Protein AF-A0A162WBU8-F1 (afdb_monomer_lite)

InterPro domains:
  IPR009057 Homedomain-like superfamily [SSF46689] (2-78)
  IPR036397 Ribonuclease H superfamily [G3DSA:3.30.420.10] (31-173)

Secondary structure (DSSP, 8-state):
---S-HHHHHHHHHHHHHHS--SPPPPP-SPPSS-HHHHHHHHHHHHH-TT--HHHHHHHSSS---HHHHHHHHHHTT--------TT---GGG-------SS---EEEEEEETTEEEEEEEE-SS--HHHHHHHIIIIIHHHHHHHHHHH------------TTTTSHHHH-

Organism: Phycomyces blakesleeanus (strain ATCC 8743b / DSM 1359 / FGSC 10004 / NBRC 33097 / NRRL 1555) (NCBI:txid763407)

Foldseek 3Di:
DPPDDPVVVVVQVVVCVVPVDNDDDDDDDDDQPQDPVLLVLLVVVCVVPVQDDLVVSCVSGPDNDDSVSVVVSCVVVVRDHDDDPPPPDDDPVPDDPPDPDPPDDWDKDADADPVGGWDIDIDDPDQAQVVVVVRCVPIVVVRVVVVCVVPVDDDDDDDDDPDCSCPDPSNVD

Radius of gyration: 34.79 Å; chains: 1; bounding box: 58×45×102 Å

Sequence (173 aa):
MLNVSPYTISRMLKYYKETGWYERVKNPGRPKKLNARDKREILHEISKDPMQPMSYIRKAIANLISANTLRYFLRSNGIYSFLHKNNTGLHTTFISPTMKCEGGSFMVGGCFFSKGVGALKIINGQANGKKHVEVLEKAYLPSLSAFQQQTGWDDLVLQEDNAKAHTSNVVVN

Structure (mmCIF, N/CA/C/O backbone):
data_AF-A0A162WBU8-F1
#
_entry.id   AF-A0A162WBU8-F1
#
loop_
_atom_site.group_PDB
_atom_site.id
_atom_site.type_symbol
_atom_site.label_atom_id
_atom_site.label_alt_id
_atom_site.label_comp_id
_atom_site.label_asym_id
_atom_site.label_entity_id
_atom_site.label_seq_id
_atom_site.pdbx_PDB_ins_code
_atom_site.Cartn_x
_atom_site.Cartn_y
_atom_site.Cartn_z
_atom_site.occupancy
_atom_site.B_iso_or_equiv
_atom_site.auth_seq_id
_atom_site.auth_comp_id
_atom_site.auth_asym_id
_atom_site.auth_atom_id
_atom_site.pdbx_PDB_model_num
ATOM 1 N N . MET A 1 1 ? 5.669 -13.161 62.104 1.00 48.44 1 MET A N 1
ATOM 2 C CA . MET A 1 1 ? 4.197 -13.054 62.222 1.00 48.44 1 MET A CA 1
ATOM 3 C C . MET A 1 1 ? 3.663 -12.372 60.974 1.00 48.44 1 MET A C 1
ATOM 5 O O . MET A 1 1 ? 4.228 -11.360 60.583 1.00 48.44 1 MET A O 1
ATOM 9 N N . LEU A 1 2 ? 2.639 -12.926 60.320 1.00 65.12 2 LEU A N 1
ATOM 10 C CA . LEU A 1 2 ? 1.982 -12.251 59.196 1.00 65.12 2 LEU A CA 1
ATOM 11 C C . LEU A 1 2 ? 1.304 -10.979 59.727 1.00 65.12 2 LEU A C 1
ATOM 13 O O . LEU A 1 2 ? 0.498 -11.063 60.649 1.00 65.12 2 LEU A O 1
ATOM 17 N N . ASN A 1 3 ? 1.649 -9.812 59.178 1.00 83.19 3 ASN A N 1
ATOM 18 C CA . ASN A 1 3 ? 1.098 -8.511 59.578 1.00 83.19 3 ASN A CA 1
ATOM 19 C C . ASN A 1 3 ? -0.323 -8.314 59.013 1.00 83.19 3 ASN A C 1
ATOM 21 O O . ASN A 1 3 ? -0.576 -7.437 58.190 1.00 83.19 3 ASN A O 1
ATOM 25 N N . VAL A 1 4 ? -1.238 -9.210 59.375 1.00 83.12 4 VAL A N 1
ATOM 26 C CA . VAL A 1 4 ? -2.615 -9.250 58.880 1.00 83.12 4 VAL A CA 1
ATOM 27 C C . VAL A 1 4 ? -3.545 -9.362 60.082 1.00 83.12 4 VAL A C 1
ATOM 29 O O . VAL A 1 4 ? -3.308 -10.163 60.982 1.00 83.12 4 VAL A O 1
ATOM 32 N N . SER A 1 5 ? -4.610 -8.557 60.102 1.00 90.81 5 SER A N 1
ATOM 33 C CA . SER A 1 5 ? -5.568 -8.551 61.211 1.00 90.81 5 SER A CA 1
ATOM 34 C C . SER A 1 5 ? -6.189 -9.943 61.433 1.00 90.81 5 SER A C 1
ATOM 36 O O . SER A 1 5 ? -6.648 -10.558 60.461 1.00 90.81 5 SER A O 1
ATOM 38 N N . PRO A 1 6 ? -6.305 -10.415 62.692 1.00 88.62 6 PRO A N 1
ATOM 39 C CA . PRO A 1 6 ? -7.001 -11.661 63.031 1.00 88.62 6 PRO A CA 1
ATOM 40 C C . PRO A 1 6 ? -8.434 -11.724 62.480 1.00 88.62 6 PRO A C 1
ATOM 42 O O . PRO A 1 6 ? -8.921 -12.790 62.103 1.00 88.62 6 PRO A O 1
ATOM 45 N N . TYR A 1 7 ? -9.095 -10.567 62.361 1.00 90.44 7 TYR A N 1
ATOM 46 C CA . TYR A 1 7 ? -10.426 -10.448 61.769 1.00 90.44 7 TYR A CA 1
ATOM 47 C C . TYR A 1 7 ? -10.434 -10.833 60.284 1.00 90.44 7 TYR A C 1
ATOM 49 O O . TYR A 1 7 ? -11.319 -11.558 59.830 1.00 90.44 7 TYR A O 1
ATOM 57 N N . THR A 1 8 ? -9.422 -10.404 59.525 1.00 87.69 8 THR A N 1
ATOM 58 C CA . THR A 1 8 ? -9.267 -10.755 58.106 1.00 87.69 8 THR A CA 1
ATOM 59 C C . THR A 1 8 ? -9.037 -12.254 57.931 1.00 87.69 8 THR A C 1
ATOM 61 O O . THR A 1 8 ? -9.621 -12.849 57.027 1.00 87.69 8 THR A O 1
ATOM 64 N N . ILE A 1 9 ? -8.256 -12.874 58.824 1.00 88.12 9 ILE A N 1
ATOM 65 C CA . ILE A 1 9 ? -8.013 -14.325 58.833 1.00 88.12 9 ILE A CA 1
ATOM 66 C C . ILE A 1 9 ? -9.322 -15.079 59.097 1.00 88.12 9 ILE A C 1
ATOM 68 O O . ILE A 1 9 ? -9.687 -15.964 58.327 1.00 88.12 9 ILE A O 1
ATOM 72 N N . SER A 1 10 ? -10.075 -14.686 60.129 1.00 90.06 10 SER A N 1
ATOM 73 C CA . SER A 1 10 ? -11.376 -15.289 60.453 1.00 90.06 10 SER A CA 1
ATOM 74 C C . SER A 1 10 ? -12.383 -15.147 59.302 1.00 90.06 10 SER A C 1
ATOM 76 O O . SER A 1 10 ? -13.035 -16.118 58.910 1.00 90.06 10 SER A O 1
ATOM 78 N N . ARG A 1 11 ? -12.450 -13.961 58.681 1.00 88.75 11 ARG A N 1
ATOM 79 C CA . ARG A 1 11 ? -13.315 -13.694 57.523 1.00 88.75 11 ARG A CA 1
ATOM 80 C C . ARG A 1 11 ? -12.942 -14.549 56.310 1.00 88.75 11 ARG A C 1
ATOM 82 O O . ARG A 1 11 ? -13.841 -15.086 55.667 1.00 88.75 11 ARG A O 1
ATOM 89 N N . MET A 1 12 ? -11.650 -14.688 56.005 1.00 87.88 12 MET A N 1
ATOM 90 C CA . MET A 1 12 ? -11.187 -15.555 54.916 1.00 87.88 12 MET A CA 1
ATOM 91 C C . MET A 1 12 ? -11.471 -17.032 55.195 1.00 87.88 12 MET A C 1
ATOM 93 O O . MET A 1 12 ? -11.965 -17.718 54.307 1.00 87.88 12 MET A O 1
ATOM 97 N N . LEU A 1 13 ? -11.227 -17.516 56.418 1.00 90.50 13 LEU A N 1
ATOM 98 C CA . LEU A 1 13 ? -11.513 -18.905 56.792 1.00 90.50 13 LEU A CA 1
ATOM 99 C C . LEU A 1 13 ? -13.009 -19.228 56.701 1.00 90.50 13 LEU A C 1
ATOM 101 O O . LEU A 1 13 ? -13.367 -20.312 56.245 1.00 90.50 13 LEU A O 1
ATOM 105 N N . LYS A 1 14 ? -13.887 -18.295 57.095 1.00 90.81 14 LYS A N 1
ATOM 106 C CA . LYS A 1 14 ? -15.340 -18.444 56.931 1.00 90.81 14 LYS A CA 1
ATOM 107 C C . LYS A 1 14 ? -15.730 -18.526 55.452 1.00 90.81 14 LYS A C 1
ATOM 109 O O . LYS A 1 14 ? -16.412 -19.465 55.061 1.00 90.81 14 LYS A O 1
ATOM 114 N N . TYR A 1 15 ? -15.237 -17.595 54.634 1.00 87.19 15 TYR A N 1
ATOM 115 C CA . TYR A 1 15 ? -15.497 -17.578 53.192 1.00 87.19 15 TYR A CA 1
ATOM 116 C C . TYR A 1 15 ? -15.007 -18.855 52.491 1.00 87.19 15 TYR A C 1
ATOM 118 O O . TYR A 1 15 ? -15.727 -19.422 51.673 1.00 87.19 15 TYR A O 1
ATOM 126 N N . TYR A 1 16 ? -13.817 -19.345 52.852 1.00 90.31 16 TYR A N 1
ATOM 127 C CA . TYR A 1 16 ? -13.254 -20.581 52.308 1.00 90.31 16 TYR A CA 1
ATOM 128 C C . TYR A 1 16 ? -14.069 -21.816 52.709 1.00 90.31 16 TYR A C 1
ATOM 130 O O . TYR A 1 16 ? -14.326 -22.669 51.868 1.00 90.31 16 TYR A O 1
ATOM 138 N N . LYS A 1 17 ? -14.533 -21.903 53.964 1.00 91.81 17 LYS A N 1
ATOM 139 C CA . LYS A 1 17 ? -15.417 -22.996 54.408 1.00 91.81 17 LYS A CA 1
ATOM 140 C C . LYS A 1 17 ? -16.750 -23.026 53.654 1.00 91.81 17 LYS A C 1
ATOM 142 O O . LYS A 1 17 ? -17.284 -24.105 53.437 1.00 91.81 17 LYS A O 1
ATOM 147 N N . GLU A 1 18 ? -17.282 -21.863 53.282 1.00 89.25 18 GLU A N 1
ATOM 148 C CA . GLU A 1 18 ? -18.565 -21.740 52.577 1.00 89.25 18 GLU A CA 1
ATOM 149 C C . GLU A 1 18 ? -18.442 -21.960 51.061 1.00 89.25 18 GLU A C 1
ATOM 151 O O . GLU A 1 18 ? -19.328 -22.555 50.455 1.00 89.25 18 GLU A O 1
ATOM 156 N N . THR A 1 19 ? -17.366 -21.473 50.435 1.00 84.81 19 THR A N 1
ATOM 157 C CA . THR A 1 19 ? -17.238 -21.449 48.965 1.00 84.81 19 THR A CA 1
ATOM 158 C C . THR A 1 19 ? -16.195 -22.416 48.409 1.00 84.81 19 THR A C 1
ATOM 160 O O . THR A 1 19 ? -16.272 -22.761 47.234 1.00 84.81 19 THR A O 1
ATOM 163 N N . GLY A 1 20 ? -15.222 -22.852 49.213 1.00 88.88 20 GLY A N 1
ATOM 164 C CA . GLY A 1 20 ? -14.071 -23.649 48.771 1.00 88.88 20 GLY A CA 1
ATOM 165 C C . GLY A 1 20 ? -12.989 -22.855 48.027 1.00 88.88 20 GLY A C 1
ATOM 166 O O . GLY A 1 20 ? -11.996 -23.438 47.601 1.00 88.88 20 GLY A O 1
ATOM 167 N N . TRP A 1 21 ? -13.145 -21.535 47.875 1.00 81.06 21 TRP A N 1
ATOM 168 C CA . TRP A 1 21 ? -12.221 -20.676 47.126 1.00 81.06 21 TRP A CA 1
ATOM 169 C C . TRP A 1 21 ? -11.531 -19.671 48.052 1.00 81.06 21 TRP A C 1
ATOM 171 O O . TRP A 1 21 ? -12.158 -19.082 48.932 1.00 81.06 21 TRP A O 1
ATOM 181 N N . TYR A 1 22 ? -10.226 -19.461 47.865 1.00 81.56 22 TYR A N 1
ATOM 182 C CA . TYR A 1 22 ? -9.438 -18.473 48.622 1.00 81.56 22 TYR A CA 1
ATOM 183 C C . TYR A 1 22 ? -9.118 -17.214 47.802 1.00 81.56 22 TYR A C 1
ATOM 185 O O . TYR A 1 22 ? -8.672 -16.204 48.352 1.00 81.56 22 TYR A O 1
ATOM 193 N N . GLU A 1 23 ? -9.339 -17.258 46.486 1.00 82.19 23 GLU A N 1
ATOM 194 C CA . GLU A 1 23 ? -9.076 -16.131 45.602 1.00 82.19 23 GLU A CA 1
ATOM 195 C C . GLU A 1 23 ? -10.167 -15.066 45.695 1.00 82.19 23 GLU A C 1
ATOM 197 O O . GLU A 1 23 ? -11.357 -15.337 45.873 1.00 82.19 23 GLU A O 1
ATOM 202 N N . ARG A 1 24 ? -9.755 -13.806 45.551 1.00 76.00 24 ARG A N 1
ATOM 203 C CA . ARG A 1 24 ? -10.684 -12.683 45.559 1.00 76.00 24 ARG A CA 1
ATOM 204 C C . ARG A 1 24 ? -11.457 -12.649 44.243 1.00 76.00 24 ARG A C 1
ATOM 206 O O . ARG A 1 24 ? -10.874 -12.407 43.189 1.00 76.00 24 ARG A O 1
ATOM 213 N N . VAL A 1 25 ? -12.780 -12.783 44.317 1.00 79.56 25 VAL A N 1
ATOM 214 C CA . VAL A 1 25 ? -13.655 -12.572 43.157 1.00 79.56 25 VAL A CA 1
ATOM 215 C C . VAL A 1 25 ? -13.481 -11.146 42.634 1.00 79.56 25 VAL A C 1
ATOM 217 O O . VAL A 1 25 ? -13.392 -10.180 43.398 1.00 79.56 25 VAL A O 1
ATOM 220 N N . LYS A 1 26 ? -13.425 -11.003 41.309 1.00 83.44 26 LYS A N 1
ATOM 221 C CA . LYS A 1 26 ? -13.328 -9.696 40.662 1.00 83.44 26 LYS A CA 1
ATOM 222 C C . LYS A 1 26 ? -14.570 -8.870 40.997 1.00 83.44 26 LYS A C 1
ATOM 224 O O . LYS A 1 26 ? -15.685 -9.267 40.670 1.00 83.44 26 LYS A O 1
ATOM 229 N N . ASN A 1 27 ? -14.368 -7.708 41.618 1.00 83.69 27 ASN A N 1
ATOM 230 C CA . ASN A 1 27 ? -15.468 -6.792 41.908 1.00 83.69 27 ASN A CA 1
ATOM 231 C C . ASN A 1 27 ? -16.180 -6.404 40.599 1.00 83.69 27 ASN A C 1
ATOM 233 O O . ASN A 1 27 ? -15.499 -6.123 39.601 1.00 83.69 27 ASN A O 1
ATOM 237 N N . PRO A 1 28 ? -17.523 -6.360 40.581 1.00 82.06 28 PRO A N 1
ATOM 238 C CA . PRO A 1 28 ? -18.256 -5.903 39.413 1.00 82.06 28 PRO A CA 1
ATOM 239 C C . PRO A 1 28 ? -17.849 -4.461 39.101 1.00 82.06 28 PRO A C 1
ATOM 241 O O . PRO A 1 28 ? -17.907 -3.572 39.949 1.00 82.06 28 PRO A O 1
ATOM 244 N N . GLY A 1 29 ? -17.377 -4.243 37.875 1.00 86.31 29 GLY A N 1
ATOM 245 C CA . GLY A 1 29 ? -17.066 -2.906 37.386 1.00 86.31 29 GLY A CA 1
ATOM 246 C C . GLY A 1 29 ? -18.334 -2.110 37.085 1.00 86.31 29 GLY A C 1
ATOM 247 O O . GLY A 1 29 ? -19.449 -2.631 37.121 1.00 86.31 29 GLY A O 1
ATOM 248 N N . ARG A 1 30 ? -18.156 -0.840 36.706 1.00 87.19 30 ARG A N 1
ATOM 249 C CA . ARG A 1 30 ? -19.259 -0.006 36.218 1.00 87.19 30 ARG A CA 1
ATOM 250 C C . ARG A 1 30 ? -19.996 -0.724 35.073 1.00 87.19 30 ARG A C 1
ATOM 252 O O . ARG A 1 30 ? -19.329 -1.195 34.145 1.00 87.19 30 ARG A O 1
ATOM 259 N N . PRO A 1 31 ? -21.341 -0.780 35.090 1.00 84.88 31 PRO A N 1
ATOM 260 C CA . PRO A 1 31 ? -22.101 -1.399 34.014 1.00 84.88 31 PRO A CA 1
ATOM 261 C C . PRO A 1 31 ? -21.759 -0.759 32.664 1.00 84.88 31 PRO A C 1
ATOM 263 O O . PRO A 1 31 ? -21.580 0.458 32.545 1.00 84.88 31 PRO A O 1
ATOM 266 N N . LYS A 1 32 ? -21.625 -1.603 31.636 1.00 83.81 32 LYS A N 1
ATOM 267 C CA . LYS A 1 32 ? -21.312 -1.154 30.275 1.00 83.81 32 LYS A CA 1
ATOM 268 C C . LYS A 1 32 ? -22.497 -0.369 29.718 1.00 83.81 32 LYS A C 1
ATOM 270 O O . LYS A 1 32 ? -23.640 -0.757 29.916 1.00 83.81 32 LYS A O 1
ATOM 275 N N . LYS A 1 33 ? -22.212 0.691 28.956 1.00 83.38 33 LYS A N 1
ATOM 276 C CA . LYS A 1 33 ? -23.251 1.495 28.289 1.00 83.38 33 LYS A CA 1
ATOM 277 C C . LYS A 1 33 ? -24.047 0.714 27.235 1.00 83.38 33 LYS A C 1
ATOM 279 O O . LYS A 1 33 ? -25.186 1.062 26.980 1.00 83.38 33 LYS A O 1
ATOM 284 N N . LEU A 1 34 ? -23.437 -0.306 26.626 1.00 85.69 34 LEU A N 1
ATOM 285 C CA . LEU A 1 34 ? -24.077 -1.172 25.634 1.00 85.69 34 LEU A CA 1
ATOM 286 C C . LEU A 1 34 ? -24.679 -2.399 26.316 1.00 85.69 34 LEU A C 1
ATOM 288 O O . LEU A 1 34 ? -23.936 -3.229 26.862 1.00 85.69 34 LEU A O 1
ATOM 292 N N . ASN A 1 35 ? -26.003 -2.529 26.238 1.00 88.56 35 ASN A N 1
ATOM 293 C CA . ASN A 1 35 ? -26.713 -3.709 26.725 1.00 88.56 35 ASN A CA 1
ATOM 294 C C . ASN A 1 35 ? -26.578 -4.889 25.723 1.00 88.56 35 ASN A C 1
ATOM 296 O O . ASN A 1 35 ? -25.991 -4.762 24.647 1.00 88.56 35 ASN A O 1
ATOM 300 N N . ALA A 1 36 ? -27.092 -6.073 26.069 1.00 88.19 36 ALA A N 1
ATOM 301 C CA . ALA A 1 36 ? -27.023 -7.248 25.189 1.00 88.19 36 ALA A CA 1
ATOM 302 C C . ALA A 1 36 ? -27.922 -7.156 23.935 1.00 88.19 36 ALA A C 1
ATOM 304 O O . ALA A 1 36 ? -27.666 -7.838 22.944 1.00 88.19 36 ALA A O 1
ATOM 305 N N . ARG A 1 37 ? -28.987 -6.352 23.969 1.00 88.19 37 ARG A N 1
ATOM 306 C CA . ARG A 1 37 ? -29.863 -6.062 22.824 1.00 88.19 37 ARG A CA 1
ATOM 307 C C . ARG A 1 37 ? -29.167 -5.127 21.833 1.00 88.19 37 ARG A C 1
ATOM 309 O O . ARG A 1 37 ? -29.034 -5.515 20.683 1.00 88.19 37 ARG A O 1
ATOM 316 N N . ASP A 1 38 ? -28.608 -4.013 22.300 1.00 87.69 38 ASP A N 1
ATOM 317 C CA . ASP A 1 38 ? -27.871 -3.032 21.495 1.00 87.69 38 ASP A CA 1
ATOM 318 C C . ASP A 1 38 ? -26.731 -3.706 20.727 1.00 87.69 38 ASP A C 1
ATOM 320 O O . ASP A 1 38 ? -26.530 -3.461 19.547 1.00 87.69 38 ASP A O 1
ATOM 324 N N . LYS A 1 39 ? -25.986 -4.608 21.381 1.00 89.50 39 LYS A N 1
ATOM 325 C CA . LYS A 1 39 ? -24.911 -5.365 20.723 1.00 89.50 39 LYS A CA 1
ATOM 326 C C . LYS A 1 39 ? -25.423 -6.232 19.576 1.00 89.50 39 LYS A C 1
ATOM 328 O O . LYS A 1 39 ? -24.782 -6.281 18.534 1.00 89.50 39 LYS A O 1
ATOM 333 N N . ARG A 1 40 ? -26.551 -6.921 19.773 1.00 90.25 40 ARG A N 1
ATOM 334 C CA . ARG A 1 40 ? -27.175 -7.757 18.737 1.00 90.25 40 ARG A CA 1
ATOM 335 C C . ARG A 1 40 ? -27.702 -6.903 17.592 1.00 90.25 40 ARG A C 1
ATOM 337 O O . ARG A 1 40 ? -27.498 -7.262 16.444 1.00 90.25 40 ARG A O 1
ATOM 344 N N . GLU A 1 41 ? -28.307 -5.766 17.910 1.00 89.38 41 GLU A N 1
ATOM 345 C CA . GLU A 1 41 ? -28.811 -4.803 16.933 1.00 89.38 41 GLU A CA 1
ATOM 346 C C . GLU A 1 41 ? -27.679 -4.208 16.087 1.00 89.38 41 GLU A C 1
ATOM 348 O O . GLU A 1 41 ? -27.763 -4.231 14.866 1.00 89.38 41 GLU A O 1
ATOM 353 N N . ILE A 1 42 ? -26.563 -3.803 16.708 1.00 89.00 42 ILE A N 1
ATOM 354 C CA . ILE A 1 42 ? -25.362 -3.340 15.992 1.00 89.00 42 ILE A CA 1
ATOM 355 C C . ILE A 1 42 ? -24.858 -4.406 15.018 1.00 89.00 42 ILE A C 1
ATOM 357 O O . ILE A 1 42 ? -24.583 -4.105 13.860 1.00 89.00 42 ILE A O 1
ATOM 361 N N . LEU A 1 43 ? -24.706 -5.645 15.492 1.00 89.75 43 LEU A N 1
ATOM 362 C CA . LEU A 1 43 ? -24.206 -6.739 14.659 1.00 89.75 43 LEU A CA 1
ATOM 363 C C . LEU A 1 43 ? -25.181 -7.076 13.525 1.00 89.75 43 LEU A C 1
ATOM 365 O O . LEU A 1 43 ? -24.743 -7.364 12.416 1.00 89.75 43 LEU A O 1
ATOM 369 N N . HIS A 1 44 ? -26.485 -6.992 13.782 1.00 89.69 44 HIS A N 1
ATOM 370 C CA . HIS A 1 44 ? -27.519 -7.196 12.777 1.00 89.69 44 HIS A CA 1
ATOM 371 C C . HIS A 1 44 ? -27.499 -6.110 11.695 1.00 89.69 44 HIS A C 1
ATOM 373 O O . HIS A 1 44 ? -27.504 -6.448 10.516 1.00 89.69 44 HIS A O 1
ATOM 379 N N . GLU A 1 45 ? -27.413 -4.826 12.060 1.00 87.44 45 GLU A N 1
ATOM 380 C CA . GLU A 1 45 ? -27.323 -3.740 11.072 1.00 87.44 45 GLU A CA 1
ATOM 381 C C . GLU A 1 45 ? -26.068 -3.861 10.200 1.00 87.44 45 GLU A C 1
ATOM 383 O O . GLU A 1 45 ? -26.148 -3.717 8.984 1.00 87.44 45 GLU A O 1
ATOM 388 N N . ILE A 1 46 ? -24.928 -4.231 10.791 1.00 88.56 46 ILE A N 1
ATOM 389 C CA . ILE A 1 46 ? -23.688 -4.475 10.036 1.00 88.56 46 ILE A CA 1
ATOM 390 C C . ILE A 1 46 ? -23.820 -5.691 9.120 1.00 88.56 46 ILE A C 1
ATOM 392 O O . ILE A 1 46 ? -23.267 -5.700 8.026 1.00 88.56 46 ILE A O 1
ATOM 396 N N . SER A 1 47 ? -24.552 -6.721 9.544 1.00 87.56 47 SER A N 1
ATOM 397 C CA . SER A 1 47 ? -24.783 -7.898 8.710 1.00 87.56 47 SER A CA 1
ATOM 398 C C . SER A 1 47 ? -25.645 -7.598 7.481 1.00 87.56 47 SER A C 1
ATOM 400 O O . SER A 1 47 ? -25.548 -8.342 6.508 1.00 87.56 47 SER A O 1
ATOM 402 N N . LYS A 1 48 ? -26.494 -6.560 7.511 1.00 88.31 48 LYS A N 1
ATOM 403 C CA . LYS A 1 48 ? -27.280 -6.142 6.339 1.00 88.31 48 LYS A CA 1
ATOM 404 C C . LYS A 1 48 ? -26.404 -5.481 5.286 1.00 88.31 48 LYS A C 1
ATOM 406 O O . LYS A 1 48 ? -26.564 -5.749 4.101 1.00 88.31 48 LYS A O 1
ATOM 411 N N . ASP A 1 49 ? -25.505 -4.609 5.728 1.00 84.81 49 ASP A N 1
ATOM 412 C CA . ASP A 1 49 ? -24.552 -3.928 4.864 1.00 84.81 49 ASP A CA 1
ATOM 413 C C . ASP A 1 49 ? -23.227 -3.711 5.623 1.00 84.81 49 ASP A C 1
ATOM 415 O O . ASP A 1 49 ? -23.115 -2.812 6.468 1.00 84.81 49 ASP A O 1
ATOM 419 N N . PRO A 1 50 ? -22.197 -4.527 5.331 1.00 81.31 50 PRO A N 1
ATOM 420 C CA . PRO A 1 50 ? -20.926 -4.482 6.044 1.00 81.31 50 PRO A CA 1
ATOM 421 C C . PRO A 1 50 ? -20.085 -3.245 5.698 1.00 81.31 50 PRO A C 1
ATOM 423 O O . PRO A 1 50 ? -19.070 -3.000 6.354 1.00 81.31 50 PRO A O 1
ATOM 426 N N . MET A 1 51 ? -20.475 -2.464 4.681 1.00 80.50 51 MET A N 1
ATOM 427 C CA . MET A 1 51 ? -19.737 -1.288 4.211 1.00 80.50 51 MET A CA 1
ATOM 428 C C . MET A 1 51 ? -20.301 0.033 4.746 1.00 80.50 51 MET A C 1
ATOM 430 O O . MET A 1 51 ? -19.777 1.103 4.420 1.00 80.50 51 MET A O 1
ATOM 434 N N . GLN A 1 52 ? -21.333 -0.010 5.595 1.00 81.75 52 GLN A N 1
ATOM 435 C CA . GLN A 1 52 ? -21.953 1.207 6.107 1.00 81.75 52 GLN A CA 1
ATOM 436 C C . GLN A 1 52 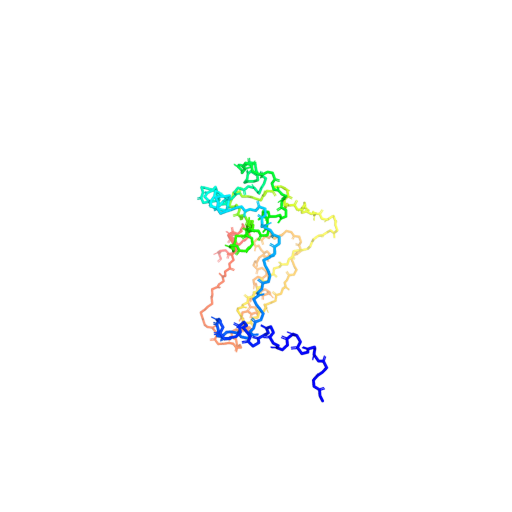? -20.981 2.076 6.914 1.00 81.75 52 GLN A C 1
ATOM 438 O O . GLN A 1 52 ? -20.214 1.579 7.749 1.00 81.75 52 GLN A O 1
ATOM 443 N N . PRO A 1 53 ? -21.054 3.412 6.763 1.00 85.94 53 PRO A N 1
ATOM 444 C CA . PRO A 1 53 ? -20.285 4.306 7.605 1.00 85.94 53 PRO A CA 1
ATOM 445 C C . PRO A 1 53 ? -20.723 4.173 9.066 1.00 85.94 53 PRO A C 1
ATOM 447 O O . PRO A 1 53 ? -21.911 4.116 9.386 1.00 85.94 53 PRO A O 1
ATOM 450 N N . MET A 1 54 ? -19.760 4.264 9.985 1.00 84.50 54 MET A N 1
ATOM 451 C CA . MET A 1 54 ? -20.000 4.195 11.435 1.00 84.50 54 MET A CA 1
ATOM 452 C C . MET A 1 54 ? -21.044 5.213 11.938 1.00 84.50 54 MET A C 1
ATOM 454 O O . MET A 1 54 ? -21.680 4.997 12.969 1.00 84.50 54 MET A O 1
ATOM 458 N N . SER A 1 55 ? -21.231 6.325 11.223 1.00 85.44 55 SER A N 1
ATOM 459 C CA . SER A 1 55 ? -22.249 7.333 11.524 1.00 85.44 55 SER A CA 1
ATOM 460 C C . SER A 1 55 ? -23.681 6.826 11.335 1.00 85.44 55 SER A C 1
ATOM 462 O O . SER A 1 55 ? -24.537 7.194 12.136 1.00 85.44 55 SER A O 1
ATOM 464 N N . TYR A 1 56 ? -23.939 5.985 10.329 1.00 86.38 56 TYR A N 1
ATOM 465 C CA . TYR A 1 56 ? -25.256 5.397 10.072 1.00 86.38 56 TYR A CA 1
ATOM 466 C C . TYR A 1 56 ? -25.595 4.352 11.129 1.00 86.38 56 TYR A C 1
ATOM 468 O O . TYR A 1 56 ? -26.636 4.458 11.772 1.00 86.38 56 TYR A O 1
ATOM 476 N N . ILE A 1 57 ? -24.649 3.455 11.423 1.00 84.19 57 ILE A N 1
ATOM 477 C CA . ILE A 1 57 ? -24.784 2.460 12.497 1.00 84.19 57 ILE A CA 1
ATOM 478 C C . ILE A 1 57 ? -25.077 3.157 13.834 1.00 84.19 57 ILE A C 1
ATOM 480 O O . ILE A 1 57 ? -25.959 2.747 14.578 1.00 84.19 57 ILE A O 1
ATOM 484 N N . ARG A 1 58 ? -24.391 4.271 14.130 1.00 85.12 58 ARG A N 1
ATOM 485 C CA . ARG A 1 58 ? -24.629 5.050 15.356 1.00 85.12 58 ARG A CA 1
ATOM 486 C C . ARG A 1 58 ? -26.026 5.677 15.418 1.00 85.12 58 ARG A C 1
ATOM 488 O O . ARG A 1 58 ? -26.538 5.840 16.517 1.00 85.12 58 ARG A O 1
ATOM 495 N N . LYS A 1 59 ? -26.603 6.074 14.279 1.00 83.50 59 LYS A N 1
ATOM 496 C CA . LYS A 1 59 ? -27.960 6.647 14.203 1.00 83.50 59 LYS A CA 1
ATOM 497 C C . LYS A 1 59 ? -29.052 5.582 14.313 1.00 83.50 59 LYS A C 1
ATOM 499 O O . LYS A 1 59 ? -30.124 5.899 14.807 1.00 83.50 59 LYS A O 1
ATOM 504 N N . ALA A 1 60 ? -28.785 4.362 13.849 1.00 77.69 60 ALA A N 1
ATOM 505 C CA . ALA A 1 60 ? -29.747 3.262 13.882 1.00 77.69 60 ALA A CA 1
ATOM 506 C C . ALA A 1 60 ? -30.039 2.763 15.309 1.00 77.69 60 ALA A C 1
ATOM 508 O O . ALA A 1 60 ? -31.107 2.224 15.568 1.00 77.69 60 ALA A O 1
ATOM 509 N N . ILE A 1 61 ? -29.109 2.965 16.245 1.00 79.94 61 ILE A N 1
ATOM 510 C CA . ILE A 1 61 ? -29.238 2.510 17.633 1.00 79.94 61 ILE A CA 1
ATOM 511 C C . ILE A 1 61 ? -29.964 3.581 18.458 1.00 79.94 61 ILE A C 1
ATOM 513 O O . ILE A 1 61 ? -29.564 4.745 18.459 1.00 79.94 61 ILE A O 1
ATOM 517 N N . ALA A 1 62 ? -30.967 3.178 19.242 1.00 69.44 62 ALA A N 1
ATOM 518 C CA . ALA A 1 62 ? -31.747 4.084 20.097 1.00 69.44 62 ALA A CA 1
ATOM 519 C C . ALA A 1 62 ? -30.903 4.843 21.148 1.00 69.44 62 ALA A C 1
ATOM 521 O O . ALA A 1 62 ? -31.249 5.946 21.569 1.00 69.44 62 ALA A O 1
ATOM 522 N N . ASN A 1 63 ? -29.773 4.267 21.566 1.00 72.69 63 ASN A N 1
ATOM 523 C CA . ASN A 1 63 ? -28.843 4.877 22.511 1.00 72.69 63 ASN A CA 1
ATOM 524 C C . ASN A 1 63 ? -27.812 5.759 21.789 1.00 72.69 63 ASN A C 1
ATOM 526 O O . ASN A 1 63 ? -26.995 5.259 21.012 1.00 72.69 63 ASN A O 1
ATOM 530 N N . LEU A 1 64 ? -27.756 7.053 22.135 1.00 69.88 64 LEU A N 1
ATOM 531 C CA . LEU A 1 64 ? -26.702 7.972 21.683 1.00 69.88 64 LEU A CA 1
ATOM 532 C C . LEU A 1 64 ? -25.342 7.601 22.312 1.00 69.88 64 LEU A C 1
ATOM 534 O O . LEU A 1 64 ? -24.892 8.155 23.318 1.00 69.88 64 LEU A O 1
ATOM 538 N N . ILE A 1 65 ? -24.666 6.620 21.721 1.00 83.12 65 ILE A N 1
ATOM 539 C CA . ILE A 1 65 ? -23.318 6.206 22.116 1.00 83.12 65 ILE A CA 1
ATOM 540 C C . ILE A 1 65 ? -22.258 7.090 21.456 1.00 83.12 65 ILE A C 1
ATOM 542 O O . ILE A 1 65 ? -22.411 7.563 20.330 1.00 83.12 65 ILE A O 1
ATOM 546 N N . SER A 1 66 ? -21.124 7.288 22.133 1.00 86.69 66 SER A N 1
ATOM 547 C CA . SER A 1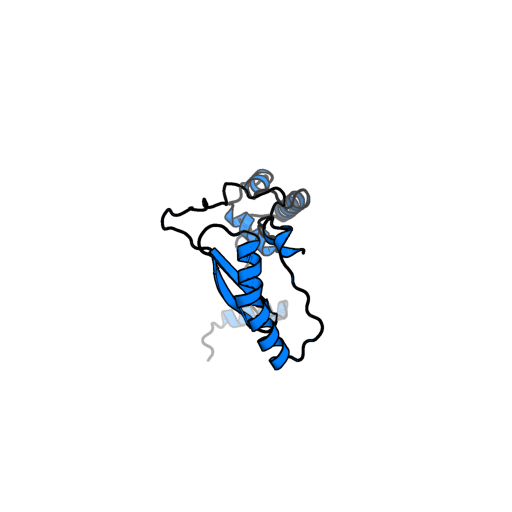 66 ? -19.981 7.950 21.500 1.00 86.69 66 SER A CA 1
ATOM 548 C C . SER A 1 66 ? -19.394 7.069 20.392 1.00 86.69 66 SER A C 1
ATOM 550 O O . SER A 1 66 ? -19.367 5.841 20.508 1.00 86.69 66 SER A O 1
ATOM 552 N N . ALA A 1 67 ? -18.846 7.692 19.344 1.00 87.19 67 ALA A N 1
ATOM 553 C CA . ALA A 1 67 ? -18.188 6.972 18.245 1.00 87.19 67 ALA A CA 1
ATOM 554 C C . ALA A 1 67 ? -17.053 6.057 18.744 1.00 87.19 67 ALA A C 1
ATOM 556 O O . ALA A 1 67 ? -16.866 4.957 18.231 1.00 87.19 67 ALA A O 1
ATOM 557 N N . ASN A 1 68 ? -16.337 6.472 19.794 1.00 89.56 68 ASN A N 1
ATOM 558 C CA . ASN A 1 68 ? -15.292 5.655 20.409 1.00 89.56 68 ASN A CA 1
ATOM 559 C C . ASN A 1 68 ? -15.858 4.380 21.046 1.00 89.56 68 ASN A C 1
ATOM 561 O O . ASN A 1 68 ? -15.275 3.317 20.873 1.00 89.56 68 ASN A O 1
ATOM 565 N N . THR A 1 69 ? -17.003 4.460 21.735 1.00 89.75 69 THR A N 1
ATOM 566 C CA . THR A 1 69 ? -17.641 3.282 22.354 1.00 89.75 69 THR A CA 1
ATOM 567 C C . THR A 1 69 ? -18.028 2.253 21.296 1.00 89.75 69 THR A C 1
ATOM 569 O O . THR A 1 69 ? -17.740 1.068 21.462 1.00 89.75 69 THR A O 1
ATOM 572 N N . LEU A 1 70 ? -18.614 2.716 20.187 1.00 89.06 70 LEU A N 1
ATOM 573 C CA . LEU A 1 70 ? -18.939 1.864 19.046 1.00 89.06 70 LEU A CA 1
ATOM 574 C C . LEU A 1 70 ? -17.668 1.248 18.448 1.00 89.06 70 LEU A C 1
ATOM 576 O O . LEU A 1 70 ? -17.587 0.035 18.306 1.00 89.06 70 LEU A O 1
ATOM 580 N N . ARG A 1 71 ? -16.623 2.049 18.207 1.00 90.31 71 ARG A N 1
ATOM 581 C CA . ARG A 1 71 ? -15.340 1.564 17.676 1.00 90.31 71 ARG A CA 1
ATOM 582 C C . ARG A 1 71 ? -14.691 0.492 18.555 1.00 90.31 71 ARG A C 1
ATOM 584 O O . ARG A 1 71 ? -14.197 -0.497 18.022 1.00 90.31 71 ARG A O 1
ATOM 591 N N . TYR A 1 72 ? -14.686 0.667 19.878 1.00 91.00 72 TYR A N 1
ATOM 592 C CA . TYR A 1 72 ? -14.160 -0.342 20.802 1.00 91.00 72 TYR A CA 1
ATOM 593 C C . TYR A 1 72 ? -14.951 -1.648 20.722 1.00 91.00 72 TYR A C 1
ATOM 595 O O . TYR A 1 72 ? -14.349 -2.718 20.671 1.00 91.00 72 TYR A O 1
ATOM 603 N N . PHE A 1 73 ? -16.283 -1.562 20.673 1.00 90.94 73 PHE A N 1
ATOM 604 C CA . PHE A 1 73 ? -17.135 -2.737 20.523 1.00 90.94 73 PHE A CA 1
ATOM 605 C C .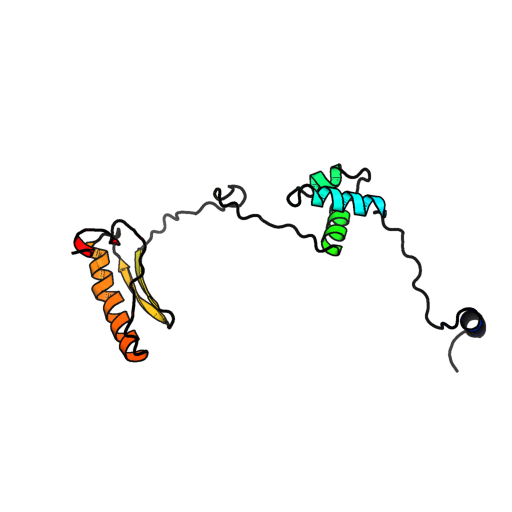 PHE A 1 73 ? -16.868 -3.465 19.201 1.00 90.94 73 PHE A C 1
ATOM 607 O O . PHE A 1 73 ? -16.644 -4.673 19.216 1.00 90.94 73 PHE A O 1
ATOM 614 N N . LEU A 1 74 ? -16.806 -2.748 18.078 1.00 89.81 74 LEU A N 1
ATOM 615 C CA . LEU A 1 74 ? -16.537 -3.345 16.766 1.00 89.81 74 LEU A CA 1
ATOM 616 C C . LEU A 1 74 ? -15.189 -4.066 16.734 1.00 89.81 74 LEU A C 1
ATOM 618 O O . LEU A 1 74 ? -15.134 -5.245 16.395 1.00 89.81 74 LEU A O 1
ATOM 622 N N . ARG A 1 75 ? -14.131 -3.410 17.222 1.00 91.31 75 ARG A N 1
ATOM 623 C CA . ARG A 1 75 ? -12.797 -4.018 17.318 1.00 91.31 75 ARG A CA 1
ATOM 624 C C . ARG A 1 75 ? -12.782 -5.260 18.205 1.00 91.31 75 ARG A C 1
ATOM 626 O O . ARG A 1 75 ? -12.133 -6.235 17.855 1.00 91.31 75 ARG A O 1
ATOM 633 N N . SER A 1 76 ? -13.515 -5.254 19.322 1.00 91.06 76 SER A N 1
ATOM 634 C CA . SER A 1 76 ? -13.608 -6.438 20.190 1.00 91.06 76 SER A CA 1
ATOM 635 C C . SER A 1 76 ? -14.340 -7.624 19.553 1.00 91.06 76 SER A C 1
ATOM 637 O O . SER A 1 76 ? -14.169 -8.741 20.021 1.00 91.06 76 SER A O 1
ATOM 639 N N . ASN A 1 77 ? -15.126 -7.391 18.497 1.00 90.12 77 ASN A N 1
ATOM 640 C CA . ASN A 1 77 ? -15.788 -8.437 17.710 1.00 90.12 77 ASN A CA 1
ATOM 641 C C . ASN A 1 77 ? -15.040 -8.742 16.399 1.00 90.12 77 ASN A C 1
ATOM 643 O O . ASN A 1 77 ? -15.605 -9.378 15.518 1.00 90.12 77 ASN A O 1
ATOM 647 N N . GLY A 1 78 ? -13.801 -8.264 16.234 1.00 89.75 78 GLY A N 1
ATOM 648 C CA . GLY A 1 78 ? -13.020 -8.492 15.015 1.00 89.75 78 GLY A CA 1
ATOM 649 C C . GLY A 1 78 ? -13.531 -7.738 13.782 1.00 89.75 78 GLY A C 1
ATOM 650 O O . GLY A 1 78 ? -13.145 -8.066 12.665 1.00 89.75 78 GLY A O 1
ATOM 651 N N . ILE A 1 79 ? -14.385 -6.726 13.965 1.00 88.56 79 ILE A N 1
ATOM 652 C CA . ILE A 1 79 ? -14.914 -5.903 12.874 1.00 88.56 79 ILE A CA 1
ATOM 653 C C . ILE A 1 79 ? -14.028 -4.667 12.719 1.00 88.56 79 ILE A C 1
ATOM 655 O O . ILE A 1 79 ? -13.889 -3.850 13.638 1.00 88.56 79 ILE A O 1
ATOM 659 N N . TYR A 1 80 ? -13.452 -4.520 11.529 1.00 86.94 80 TYR A N 1
ATOM 660 C CA . TYR A 1 80 ? -12.547 -3.434 11.168 1.00 86.94 80 TYR A CA 1
ATOM 661 C C . TYR A 1 80 ? -13.085 -2.651 9.971 1.00 86.94 80 TYR A C 1
ATOM 663 O O . TYR A 1 80 ? -13.915 -3.134 9.208 1.00 86.94 80 TYR A O 1
ATOM 671 N N . SER A 1 81 ? -12.614 -1.414 9.817 1.00 81.12 81 SER A N 1
ATOM 672 C CA . SER A 1 81 ? -12.868 -0.626 8.614 1.00 81.12 81 SER A CA 1
ATOM 673 C C . SER A 1 81 ? -11.975 -1.118 7.482 1.00 81.12 81 SER A C 1
ATOM 675 O O . SER A 1 81 ? -10.755 -1.159 7.654 1.00 81.12 81 SER A O 1
ATOM 677 N N . PHE A 1 82 ? -12.566 -1.409 6.329 1.00 73.19 82 PHE A N 1
ATOM 678 C CA . PHE A 1 82 ? -11.840 -1.760 5.114 1.00 73.19 82 PHE A CA 1
ATOM 679 C C . PHE A 1 82 ? -11.968 -0.637 4.089 1.00 73.19 82 PHE A C 1
ATOM 681 O O . PHE A 1 82 ? -13.035 -0.045 3.930 1.00 73.19 82 PHE A O 1
ATOM 688 N N . LEU A 1 83 ? -10.873 -0.348 3.390 1.00 68.06 83 LEU A N 1
ATOM 689 C CA . LEU A 1 83 ? -10.917 0.450 2.172 1.00 68.06 83 LEU A CA 1
ATOM 690 C C . LEU A 1 83 ? -11.177 -0.511 1.017 1.00 68.06 83 LEU A C 1
ATOM 692 O O . LEU A 1 83 ? -10.368 -1.400 0.757 1.00 68.06 83 LEU A O 1
ATOM 696 N N . HIS A 1 84 ? -12.311 -0.353 0.343 1.00 65.19 84 HIS A N 1
ATOM 697 C CA . HIS A 1 84 ? -12.584 -1.115 -0.866 1.00 65.19 84 HIS A CA 1
ATOM 698 C C . HIS A 1 84 ? -11.825 -0.479 -2.032 1.00 65.19 84 HIS A C 1
ATOM 700 O O . HIS A 1 84 ? -11.951 0.720 -2.290 1.00 65.19 84 HIS A O 1
ATOM 706 N N . LYS A 1 85 ? -11.023 -1.276 -2.741 1.00 63.81 85 LYS A N 1
ATOM 707 C CA . LYS A 1 85 ? -10.418 -0.847 -3.999 1.00 63.81 85 LYS A CA 1
ATOM 708 C C . LYS A 1 85 ? -11.476 -1.020 -5.082 1.00 63.81 85 LYS A C 1
ATOM 710 O O . LYS A 1 85 ? -11.637 -2.109 -5.618 1.00 63.81 85 LYS A O 1
ATOM 715 N N . ASN A 1 86 ? -12.243 0.031 -5.353 1.00 57.88 86 ASN A N 1
ATOM 716 C CA . ASN A 1 86 ? -13.211 -0.004 -6.442 1.00 57.88 86 ASN A CA 1
ATOM 717 C C . ASN A 1 86 ? -12.448 -0.266 -7.755 1.00 57.88 86 ASN A C 1
ATOM 719 O O . ASN A 1 86 ? -11.540 0.491 -8.099 1.00 57.88 86 ASN A O 1
ATOM 723 N N . ASN A 1 87 ? -12.830 -1.299 -8.511 1.00 61.47 87 ASN A N 1
ATOM 724 C CA . ASN A 1 87 ? -12.328 -1.497 -9.880 1.00 61.47 87 ASN A CA 1
ATOM 725 C C . ASN A 1 87 ? -12.885 -0.449 -10.866 1.00 61.47 87 ASN A C 1
ATOM 727 O O . ASN A 1 87 ? -12.505 -0.433 -12.031 1.00 61.47 87 ASN A O 1
ATOM 731 N N . THR A 1 88 ? -13.763 0.449 -10.410 1.00 56.38 88 THR A N 1
ATOM 732 C CA . THR A 1 88 ? -14.426 1.487 -11.214 1.00 56.38 88 THR A CA 1
ATOM 733 C C . THR A 1 88 ? -13.681 2.829 -11.219 1.00 56.38 88 THR A C 1
ATOM 735 O O . THR A 1 88 ? -14.293 3.879 -11.395 1.00 56.38 88 THR A O 1
ATOM 738 N N . GLY A 1 89 ? -12.359 2.811 -11.033 1.00 59.78 89 GLY A N 1
ATOM 739 C CA . GLY A 1 89 ? -11.519 4.010 -11.050 1.00 59.78 89 GLY A CA 1
ATOM 740 C C . GLY A 1 89 ? -11.300 4.645 -9.673 1.00 59.78 89 GLY A C 1
ATOM 741 O O . GLY A 1 89 ? -12.027 4.405 -8.708 1.00 59.78 89 GLY A O 1
ATOM 742 N N . LEU A 1 90 ? -10.224 5.428 -9.579 1.00 58.78 90 LEU A N 1
ATOM 743 C CA . LEU A 1 90 ? -9.756 6.059 -8.346 1.00 58.78 90 LEU A CA 1
ATOM 744 C C . LEU A 1 90 ? -10.732 7.163 -7.894 1.00 58.78 90 LEU A C 1
ATOM 746 O O . LEU A 1 90 ? -11.118 8.023 -8.682 1.00 58.78 90 LEU A O 1
ATOM 750 N N . HIS A 1 91 ? -11.104 7.169 -6.613 1.00 58.81 91 HIS A N 1
ATOM 751 C CA . HIS A 1 91 ? -11.954 8.208 -6.026 1.00 58.81 91 HIS A CA 1
ATOM 752 C C . HIS A 1 91 ? -11.122 9.450 -5.676 1.00 58.81 91 HIS A C 1
ATOM 754 O O . HIS A 1 91 ? -10.149 9.348 -4.927 1.00 58.81 91 HIS A O 1
ATOM 760 N N . THR A 1 92 ? -11.517 10.623 -6.181 1.00 58.25 92 THR A N 1
ATOM 761 C CA . THR A 1 92 ? -10.751 11.888 -6.125 1.00 58.25 92 THR A CA 1
ATOM 762 C C . THR A 1 92 ? -10.324 12.315 -4.720 1.00 58.25 92 THR A C 1
ATOM 764 O O . THR A 1 92 ? -9.286 12.946 -4.571 1.00 58.25 92 THR A O 1
ATOM 767 N N . THR A 1 93 ? -11.054 11.923 -3.672 1.00 56.97 93 THR A N 1
ATOM 768 C CA . THR A 1 93 ? -10.705 12.235 -2.272 1.00 56.97 93 THR A CA 1
ATOM 769 C C . THR A 1 93 ? -9.425 11.546 -1.781 1.00 56.97 93 THR A C 1
ATOM 771 O O . THR A 1 93 ? -8.840 11.989 -0.798 1.00 56.97 93 THR A O 1
ATOM 774 N N . PHE A 1 94 ? -8.984 10.473 -2.443 1.00 57.59 94 PHE A N 1
ATOM 775 C CA . PHE A 1 94 ? -7.784 9.707 -2.072 1.00 57.59 94 PHE A CA 1
ATOM 776 C C . PHE A 1 94 ? -6.665 9.806 -3.116 1.00 57.59 94 PHE A C 1
ATOM 778 O O . PHE A 1 94 ? -5.673 9.083 -3.029 1.00 57.59 94 PHE A O 1
ATOM 785 N N . ILE A 1 95 ? -6.825 10.682 -4.110 1.00 50.19 95 ILE A N 1
ATOM 786 C CA . ILE A 1 95 ? -5.823 10.934 -5.140 1.00 50.19 95 ILE A CA 1
ATOM 787 C C . ILE A 1 95 ? -5.130 12.242 -4.782 1.00 50.19 95 ILE A C 1
ATOM 789 O O . ILE A 1 95 ? -5.702 13.318 -4.934 1.00 50.19 95 ILE A O 1
ATOM 793 N N . SER A 1 96 ? -3.878 12.162 -4.340 1.00 63.50 96 SER A N 1
ATOM 794 C CA . SER A 1 96 ? -3.000 13.326 -4.433 1.00 63.50 96 SER A CA 1
ATOM 795 C C . SER A 1 96 ? -2.751 13.596 -5.921 1.00 63.50 96 SER A C 1
ATOM 797 O O . SER A 1 96 ? -2.394 12.651 -6.634 1.00 63.50 96 SER A O 1
ATOM 799 N N . PRO A 1 97 ? -2.952 14.828 -6.426 1.00 60.28 97 PRO A N 1
ATOM 800 C CA . PRO A 1 97 ? -2.735 15.130 -7.834 1.00 60.28 97 PRO A CA 1
ATOM 801 C C . PRO A 1 97 ? -1.315 14.730 -8.230 1.00 60.28 97 PRO A C 1
ATOM 803 O O . PRO A 1 97 ? -0.343 15.077 -7.558 1.00 60.28 97 PRO A O 1
ATOM 806 N N . THR A 1 98 ? -1.196 13.955 -9.308 1.00 59.97 98 THR A N 1
ATOM 807 C CA . THR A 1 98 ? 0.103 13.578 -9.860 1.00 59.97 98 THR A CA 1
ATOM 808 C C . THR A 1 98 ? 0.737 14.850 -10.407 1.00 59.97 98 THR A C 1
ATOM 810 O O . THR A 1 98 ? 0.329 15.362 -11.448 1.00 59.97 98 THR A O 1
ATOM 813 N N . MET A 1 99 ? 1.697 15.404 -9.672 1.00 61.34 99 MET A N 1
ATOM 814 C CA . MET A 1 99 ? 2.434 16.578 -10.114 1.00 61.34 99 MET A CA 1
ATOM 815 C C . MET A 1 99 ? 3.302 16.157 -11.301 1.00 61.34 99 MET A C 1
ATOM 817 O O . MET A 1 99 ? 4.318 15.484 -11.132 1.00 61.34 99 MET A O 1
ATOM 821 N N . LYS A 1 100 ? 2.910 16.543 -12.519 1.00 66.19 100 LYS A N 1
ATOM 822 C CA . LYS A 1 100 ? 3.883 16.676 -13.606 1.00 66.19 100 LYS A CA 1
ATOM 823 C C . LYS A 1 100 ? 4.761 17.869 -13.244 1.00 66.19 100 LYS A C 1
ATOM 825 O O . LYS A 1 100 ? 4.386 19.008 -13.492 1.00 66.19 100 LYS A O 1
ATOM 830 N N . CYS A 1 101 ? 5.883 17.607 -12.586 1.00 61.28 101 CYS A N 1
ATOM 831 C CA . CYS A 1 101 ? 6.866 18.641 -12.305 1.00 61.28 101 CYS A CA 1
ATOM 832 C C . CYS A 1 101 ? 7.511 19.082 -13.626 1.00 61.28 101 CYS A C 1
ATOM 834 O O . CYS A 1 101 ? 7.942 18.243 -14.414 1.00 61.28 101 CYS A O 1
ATOM 836 N N . GLU A 1 102 ? 7.623 20.389 -13.851 1.00 66.12 102 GLU A N 1
ATOM 837 C CA . GLU A 1 102 ? 8.281 20.974 -15.032 1.00 66.12 102 GLU A CA 1
ATOM 838 C C . GLU A 1 102 ? 9.808 20.754 -15.054 1.00 66.12 102 GLU A C 1
ATOM 840 O O . GLU A 1 102 ? 10.483 21.166 -15.991 1.00 66.12 102 GLU A O 1
ATOM 845 N N . GLY A 1 103 ? 10.364 20.053 -14.059 1.00 72.56 103 GLY A N 1
ATOM 846 C CA . GLY A 1 103 ? 11.796 19.762 -13.900 1.00 72.56 103 GLY A CA 1
ATOM 847 C C . GLY A 1 103 ? 12.401 18.793 -14.926 1.00 72.56 103 GLY A C 1
ATOM 848 O O . GLY A 1 103 ? 13.476 18.253 -14.681 1.00 72.56 103 GLY A O 1
ATOM 849 N N . GLY A 1 104 ? 11.728 18.569 -16.058 1.00 78.81 104 GLY A N 1
ATOM 850 C CA . GLY A 1 104 ? 12.156 17.653 -17.110 1.00 78.81 104 GLY A CA 1
ATOM 851 C C . GLY A 1 104 ? 11.942 16.177 -16.764 1.00 78.81 104 GLY A C 1
ATOM 852 O O . GLY A 1 104 ? 11.806 15.776 -15.612 1.00 78.81 104 GLY A O 1
ATOM 853 N N . SER A 1 105 ? 11.894 15.340 -17.799 1.00 81.69 105 SER A N 1
ATOM 854 C CA . SER A 1 105 ? 11.880 13.882 -17.658 1.00 81.69 105 SER A CA 1
ATOM 855 C C . SER A 1 105 ? 12.739 13.267 -18.754 1.00 81.69 105 SER A C 1
ATOM 857 O O . SER A 1 105 ? 12.802 13.794 -19.866 1.00 81.69 105 SER A O 1
ATOM 859 N N . PHE A 1 106 ? 13.407 12.162 -18.439 1.00 85.75 106 PHE A N 1
ATOM 860 C CA . PHE A 1 106 ? 14.086 11.328 -19.422 1.00 85.75 106 PHE A CA 1
ATOM 861 C C . PHE A 1 106 ? 13.493 9.927 -19.369 1.00 85.75 106 PHE A C 1
ATOM 863 O O . PHE A 1 106 ? 13.004 9.474 -18.334 1.00 85.75 106 PHE A O 1
ATOM 870 N N . MET A 1 107 ? 13.503 9.257 -20.512 1.00 90.25 107 MET A N 1
ATOM 871 C CA . MET A 1 107 ? 12.936 7.928 -20.658 1.00 90.25 107 MET A CA 1
ATOM 872 C C . MET A 1 107 ? 14.060 6.899 -20.597 1.00 90.25 107 MET A C 1
ATOM 874 O O . MET A 1 107 ? 15.168 7.159 -21.063 1.00 90.25 107 MET A O 1
ATOM 878 N N . VAL A 1 108 ? 13.793 5.734 -20.018 1.00 91.69 108 VAL A N 1
ATOM 879 C CA . VAL A 1 108 ? 14.754 4.631 -19.939 1.00 91.69 108 VAL A CA 1
ATOM 880 C C . VAL A 1 108 ? 14.059 3.368 -20.421 1.00 91.69 108 VAL A C 1
ATOM 882 O O . VAL A 1 108 ? 12.920 3.114 -20.040 1.00 91.69 108 VAL A O 1
ATOM 885 N N . GLY A 1 109 ? 14.741 2.601 -21.262 1.00 90.88 109 GLY A N 1
ATOM 886 C CA . GLY A 1 109 ? 14.363 1.244 -21.635 1.00 90.88 109 GLY A CA 1
ATOM 887 C C . GLY A 1 109 ? 15.367 0.252 -21.062 1.00 90.88 109 GLY A C 1
ATOM 888 O O . GLY A 1 109 ? 16.552 0.553 -20.951 1.00 90.88 109 GLY A O 1
ATOM 889 N N . GLY A 1 110 ? 14.910 -0.929 -20.684 1.00 90.56 110 GLY A N 1
ATOM 890 C CA . GLY A 1 110 ? 15.777 -2.000 -20.213 1.00 90.56 110 GLY A CA 1
ATOM 891 C C . GLY A 1 110 ? 14.970 -3.239 -19.888 1.00 90.56 110 GLY A C 1
ATOM 892 O O . GLY A 1 110 ? 13.769 -3.291 -20.142 1.00 90.56 110 GLY A O 1
ATOM 893 N N . CYS A 1 111 ? 15.640 -4.234 -19.328 1.00 91.19 111 CYS A N 1
ATOM 894 C CA . CYS A 1 111 ? 15.037 -5.528 -19.051 1.00 91.19 111 CYS A CA 1
ATOM 895 C C . CYS A 1 111 ? 15.418 -6.038 -17.666 1.00 91.19 111 CYS A C 1
ATOM 897 O O . CYS A 1 111 ? 16.375 -5.572 -17.048 1.00 91.19 111 CYS A O 1
ATOM 899 N N . PHE A 1 112 ? 14.656 -7.003 -17.171 1.00 91.38 112 PHE A N 1
ATOM 900 C CA . PHE A 1 112 ? 14.958 -7.710 -15.937 1.00 91.38 112 PHE A CA 1
ATOM 901 C C . PHE A 1 112 ? 14.516 -9.165 -16.060 1.00 91.38 112 PHE A C 1
ATOM 903 O O . PHE A 1 112 ? 13.655 -9.509 -16.866 1.00 91.38 112 PHE A O 1
ATOM 910 N N . PHE A 1 113 ? 15.117 -10.007 -15.233 1.00 88.88 113 PHE A N 1
ATOM 911 C CA . PHE A 1 113 ? 14.891 -11.440 -15.165 1.00 88.88 113 PHE A CA 1
ATOM 912 C C . PHE A 1 113 ? 14.646 -11.839 -13.706 1.00 88.88 113 PHE A C 1
ATOM 914 O O . PHE A 1 113 ? 14.953 -11.089 -12.779 1.00 88.88 113 PHE A O 1
ATOM 921 N N . SER A 1 114 ? 14.144 -13.053 -13.464 1.00 86.06 114 SER A N 1
ATOM 922 C CA . SER A 1 114 ? 13.879 -13.529 -12.093 1.00 86.06 114 SER A CA 1
ATOM 923 C C . SER A 1 11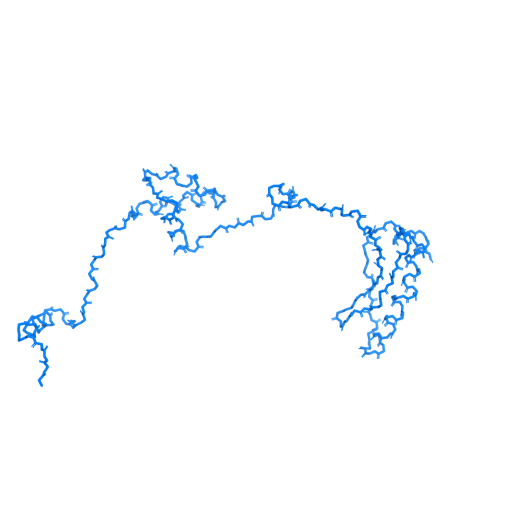4 ? 15.131 -13.575 -11.202 1.00 86.06 114 SER A C 1
ATOM 925 O O . SER A 1 114 ? 15.018 -13.530 -9.978 1.00 86.06 114 SER A O 1
ATOM 927 N N . LYS A 1 115 ? 16.326 -13.651 -11.803 1.00 84.19 115 LYS A N 1
ATOM 928 C CA . LYS A 1 115 ? 17.620 -13.715 -11.108 1.00 84.19 115 LYS A CA 1
ATOM 929 C C . LYS A 1 115 ? 18.358 -12.379 -11.025 1.00 84.19 115 LYS A C 1
ATOM 931 O O . LYS A 1 115 ? 19.369 -12.314 -10.333 1.00 84.19 115 LYS A O 1
ATOM 936 N N . GLY A 1 116 ? 17.882 -11.324 -11.686 1.00 88.69 116 GLY A N 1
ATOM 937 C CA . GLY A 1 116 ? 18.572 -10.037 -11.662 1.00 88.69 116 GLY A CA 1
ATOM 938 C C . GLY A 1 116 ? 18.054 -9.017 -12.668 1.00 88.69 116 GLY A C 1
ATOM 939 O O . GLY A 1 116 ? 17.175 -9.289 -13.480 1.00 88.69 116 GLY A O 1
ATOM 940 N N . VAL A 1 117 ? 18.621 -7.816 -12.604 1.00 92.19 117 VAL A N 1
ATOM 941 C CA . VAL A 1 117 ? 18.286 -6.697 -13.493 1.00 92.19 117 VAL A CA 1
ATOM 942 C C . VAL A 1 117 ? 19.266 -6.684 -14.666 1.00 92.19 117 VAL A C 1
ATOM 944 O O . VAL A 1 117 ? 20.464 -6.873 -14.468 1.00 92.19 117 VAL A O 1
ATOM 947 N N . GLY A 1 118 ? 18.759 -6.485 -15.880 1.00 91.00 118 GLY A N 1
ATOM 948 C CA . GLY A 1 118 ? 19.571 -6.300 -17.078 1.00 91.00 118 GLY A CA 1
ATOM 949 C C . GLY A 1 118 ? 20.010 -4.848 -17.272 1.00 91.00 118 GLY A C 1
ATOM 950 O O . GLY A 1 118 ? 19.802 -3.975 -16.429 1.00 91.00 118 GLY A O 1
ATOM 951 N N . ALA A 1 119 ? 20.632 -4.577 -18.411 1.00 92.06 119 ALA A N 1
ATOM 952 C CA . ALA A 1 119 ? 21.100 -3.249 -18.765 1.00 92.06 119 ALA A CA 1
ATOM 953 C C . ALA A 1 119 ? 19.934 -2.260 -18.944 1.00 92.06 119 ALA A C 1
ATOM 955 O O . ALA A 1 119 ? 18.870 -2.592 -19.474 1.00 92.06 119 ALA A O 1
ATOM 956 N N . LEU A 1 120 ? 20.178 -1.015 -18.528 1.00 92.62 120 LEU A N 1
ATOM 957 C CA . LEU A 1 120 ? 19.286 0.126 -18.711 1.00 92.62 120 LEU A CA 1
ATOM 958 C C . LEU A 1 120 ? 19.900 1.100 -19.716 1.00 92.62 120 LEU A C 1
ATOM 960 O O . LEU A 1 120 ? 21.077 1.453 -19.634 1.00 92.62 120 LEU A O 1
ATOM 964 N N . LYS A 1 121 ? 19.082 1.571 -20.650 1.00 91.69 121 LYS A N 1
ATOM 965 C CA . LYS A 1 121 ? 19.458 2.492 -21.715 1.00 91.69 121 LYS A CA 1
ATOM 966 C C . LYS A 1 121 ? 18.558 3.716 -21.684 1.00 91.69 121 LYS A C 1
ATOM 968 O O . LYS A 1 121 ? 17.341 3.613 -21.794 1.00 91.69 121 LYS A O 1
ATOM 973 N N . ILE A 1 122 ? 19.170 4.891 -21.575 1.00 93.62 122 ILE A N 1
ATOM 974 C CA . ILE A 1 122 ? 18.453 6.161 -21.698 1.00 93.62 122 ILE A CA 1
ATOM 975 C C . ILE A 1 122 ? 17.984 6.326 -23.148 1.00 93.62 122 ILE A C 1
ATOM 977 O O . ILE A 1 122 ? 18.780 6.238 -24.086 1.00 93.62 122 ILE A O 1
ATOM 981 N N . ILE A 1 123 ? 16.688 6.577 -23.312 1.00 92.38 123 ILE A N 1
ATOM 982 C CA . ILE A 1 123 ? 16.029 6.876 -24.576 1.00 92.38 123 ILE A CA 1
ATOM 983 C C . ILE A 1 123 ? 15.914 8.395 -24.681 1.00 92.38 123 ILE A C 1
ATOM 985 O O . ILE A 1 123 ? 15.189 9.046 -23.928 1.00 92.38 123 ILE A O 1
ATOM 989 N N . ASN A 1 124 ? 16.627 8.967 -25.646 1.00 89.00 124 ASN A N 1
ATOM 990 C CA . ASN A 1 124 ? 16.574 10.402 -25.898 1.00 89.00 124 ASN A CA 1
ATOM 991 C C . ASN A 1 124 ? 15.261 10.763 -26.601 1.00 89.00 124 ASN A C 1
ATOM 993 O O . ASN A 1 124 ? 15.017 10.317 -27.723 1.00 89.00 124 ASN A O 1
ATOM 997 N N . GLY A 1 125 ? 14.424 11.589 -25.974 1.00 87.38 125 GLY A N 1
ATOM 998 C CA . GLY A 1 125 ? 13.119 11.987 -26.511 1.00 87.38 125 GLY A CA 1
ATOM 999 C C . GLY A 1 125 ? 12.072 10.868 -26.445 1.00 87.38 125 GLY A C 1
ATOM 1000 O O . GLY A 1 125 ? 12.132 9.993 -25.590 1.00 87.38 125 GLY A O 1
ATOM 1001 N N . GLN A 1 126 ? 11.088 10.893 -27.348 1.00 86.00 126 GLN A N 1
ATOM 1002 C CA . GLN A 1 126 ? 9.983 9.924 -27.332 1.00 86.00 126 GLN A CA 1
ATOM 1003 C C . GLN A 1 126 ? 10.421 8.528 -27.806 1.00 86.00 126 GLN A C 1
ATOM 1005 O O . GLN A 1 126 ? 11.194 8.415 -28.769 1.00 86.00 126 GLN A O 1
ATOM 1010 N N . ALA A 1 127 ? 9.899 7.481 -27.158 1.00 87.19 127 ALA A N 1
ATOM 1011 C CA . ALA A 1 127 ? 10.033 6.100 -27.614 1.00 87.19 127 ALA A CA 1
ATOM 1012 C C . ALA A 1 127 ? 9.323 5.898 -28.960 1.00 87.19 127 ALA A C 1
ATOM 1014 O O . ALA A 1 127 ? 8.208 6.366 -29.180 1.00 87.19 127 ALA A O 1
ATOM 1015 N N . ASN A 1 128 ? 9.996 5.197 -29.866 1.00 91.38 128 ASN A N 1
ATOM 1016 C CA . ASN A 1 128 ? 9.507 4.828 -31.191 1.00 91.38 128 ASN A CA 1
ATOM 1017 C C . ASN A 1 128 ? 10.066 3.439 -31.531 1.00 91.38 128 ASN A C 1
ATOM 1019 O O . ASN A 1 128 ? 11.073 3.046 -30.944 1.00 91.38 128 ASN A O 1
ATOM 1023 N N . GLY A 1 129 ? 9.487 2.738 -32.506 1.00 91.19 129 GLY A N 1
ATOM 1024 C CA . GLY A 1 129 ? 9.892 1.381 -32.886 1.00 91.19 129 GLY A CA 1
ATOM 1025 C C . GLY A 1 129 ? 11.390 1.233 -33.146 1.00 91.19 129 GLY A C 1
ATOM 1026 O O . GLY A 1 129 ? 12.029 0.367 -32.572 1.00 91.19 129 GLY A O 1
ATOM 1027 N N . LYS A 1 130 ? 12.006 2.161 -33.891 1.00 92.38 130 LYS A N 1
ATOM 1028 C CA . LYS A 1 130 ? 13.465 2.144 -34.135 1.00 92.38 130 LYS A CA 1
ATOM 1029 C C . LYS A 1 130 ? 14.306 2.228 -32.856 1.00 92.38 130 LYS A C 1
ATOM 1031 O O . LYS A 1 130 ? 15.328 1.565 -32.747 1.00 92.38 130 LYS A O 1
ATOM 1036 N N . LYS A 1 131 ? 13.886 3.054 -31.893 1.00 92.81 131 LYS A N 1
ATOM 1037 C CA . LYS A 1 131 ? 14.585 3.181 -30.604 1.00 92.81 131 LYS A CA 1
ATOM 1038 C C . LYS A 1 131 ? 14.333 1.970 -29.718 1.00 92.81 131 LYS A C 1
ATOM 1040 O O . LYS A 1 131 ? 15.192 1.629 -28.920 1.00 92.81 131 LYS A O 1
ATOM 1045 N N . HIS A 1 132 ? 13.172 1.335 -29.867 1.00 92.94 132 HIS A N 1
ATOM 1046 C CA . HIS A 1 132 ? 12.880 0.069 -29.211 1.00 92.94 132 HIS A CA 1
ATOM 1047 C C . HIS A 1 132 ? 13.830 -1.026 -29.692 1.00 92.94 132 HIS A C 1
ATOM 1049 O O . HIS A 1 132 ? 14.512 -1.624 -28.869 1.00 92.94 132 HIS A O 1
ATOM 1055 N N . VAL A 1 133 ? 13.983 -1.186 -31.013 1.00 92.94 133 VAL A N 1
ATOM 1056 C 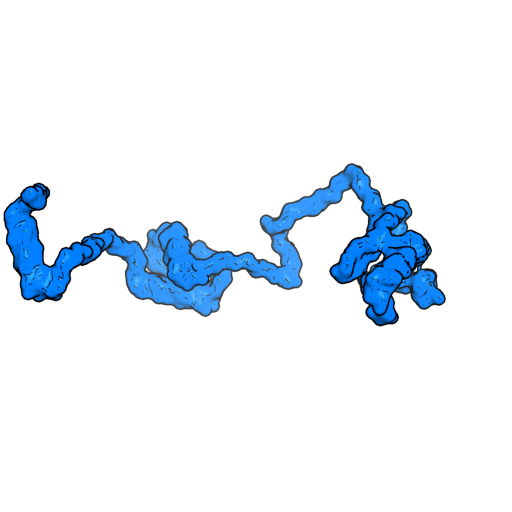CA . VAL A 1 133 ? 14.984 -2.098 -31.598 1.00 92.94 133 VAL A CA 1
ATOM 1057 C C . VAL A 1 133 ? 16.383 -1.783 -31.065 1.00 92.94 133 VAL A C 1
ATOM 1059 O O . VAL A 1 133 ? 17.080 -2.681 -30.611 1.00 92.94 133 VAL A O 1
ATOM 1062 N N . GLU A 1 134 ? 16.771 -0.505 -31.005 1.00 92.62 134 GLU A N 1
ATOM 1063 C CA . GLU A 1 134 ? 18.069 -0.114 -30.442 1.00 92.62 134 GLU A CA 1
ATOM 1064 C C . GLU A 1 134 ? 18.234 -0.528 -28.966 1.00 92.62 134 GLU A C 1
ATOM 1066 O O . GLU A 1 134 ? 19.315 -0.957 -28.559 1.00 92.62 134 GLU A O 1
ATOM 1071 N N . VAL A 1 135 ? 17.189 -0.397 -28.145 1.00 92.88 135 VAL A N 1
ATOM 1072 C CA . VAL A 1 135 ? 17.208 -0.855 -26.746 1.00 92.88 135 VAL A CA 1
ATOM 1073 C C . VAL A 1 135 ? 17.310 -2.378 -26.684 1.00 92.88 135 VAL A C 1
ATOM 1075 O O . VAL A 1 135 ? 18.079 -2.894 -25.869 1.00 92.88 135 VAL A O 1
ATOM 1078 N N . LEU A 1 136 ? 16.602 -3.098 -27.555 1.00 92.62 136 LEU A N 1
ATOM 1079 C CA . LEU A 1 136 ? 16.691 -4.552 -27.621 1.00 92.62 136 LEU A CA 1
ATOM 1080 C C . LEU A 1 136 ? 18.116 -4.999 -27.979 1.00 92.62 136 LEU A C 1
ATOM 1082 O O . LEU A 1 136 ? 18.717 -5.798 -27.265 1.00 92.62 136 LEU A O 1
ATOM 1086 N N . GLU A 1 137 ? 18.707 -4.410 -29.013 1.00 92.81 137 GLU A N 1
ATOM 1087 C CA . GLU A 1 137 ? 20.056 -4.747 -29.470 1.00 92.81 137 GLU A CA 1
ATOM 1088 C C . GLU A 1 137 ? 21.143 -4.380 -28.456 1.00 92.81 137 GLU A C 1
ATOM 1090 O O . GLU A 1 137 ? 22.072 -5.153 -28.227 1.00 92.81 137 GLU A O 1
ATOM 1095 N N . LYS A 1 138 ? 21.052 -3.191 -27.847 1.00 91.62 138 LYS A N 1
ATOM 1096 C CA . LYS A 1 138 ? 22.140 -2.644 -27.021 1.00 91.62 138 LYS A CA 1
ATOM 1097 C C . LYS A 1 138 ? 22.007 -2.946 -25.534 1.00 91.62 138 LYS A C 1
ATOM 1099 O O . LYS A 1 138 ? 23.007 -2.854 -24.828 1.00 91.62 138 LYS A O 1
ATOM 1104 N N . ALA A 1 139 ? 20.806 -3.248 -25.045 1.00 91.62 139 ALA A N 1
ATOM 1105 C CA . ALA A 1 139 ? 20.565 -3.518 -23.630 1.00 91.62 139 ALA A CA 1
ATOM 1106 C C . ALA A 1 139 ? 20.010 -4.926 -23.391 1.00 91.62 139 ALA A C 1
ATOM 1108 O O . ALA A 1 139 ? 20.557 -5.644 -22.553 1.00 91.62 139 ALA A O 1
ATOM 1109 N N . TYR A 1 140 ? 18.975 -5.349 -24.124 1.00 92.00 140 TYR A N 1
ATOM 1110 C CA . TYR A 1 140 ? 18.331 -6.648 -23.890 1.00 92.00 140 TYR A CA 1
ATOM 1111 C C . TYR A 1 140 ? 19.209 -7.832 -24.303 1.00 92.00 140 TYR A C 1
ATOM 1113 O O . TYR A 1 140 ? 19.550 -8.638 -23.443 1.00 92.00 140 TYR A O 1
ATOM 1121 N N . LEU A 1 141 ? 19.626 -7.926 -25.572 1.00 91.88 141 LEU A N 1
ATOM 1122 C CA . LEU A 1 141 ? 20.391 -9.074 -26.083 1.00 91.88 141 LEU A CA 1
ATOM 1123 C C . LEU A 1 141 ? 21.713 -9.314 -25.326 1.00 91.88 141 LEU A C 1
ATOM 1125 O O . LEU A 1 141 ? 21.992 -10.467 -24.993 1.00 91.88 141 LEU A O 1
ATOM 1129 N N . PRO A 1 142 ? 22.509 -8.281 -24.975 1.00 91.75 142 PRO A N 1
ATOM 1130 C CA . PRO A 1 142 ? 23.714 -8.481 -24.171 1.00 91.75 142 PRO A CA 1
ATOM 1131 C C . PRO A 1 142 ? 23.407 -8.931 -22.739 1.00 91.75 142 PRO A C 1
ATOM 1133 O O . PRO A 1 142 ? 24.158 -9.712 -22.161 1.00 91.75 142 PRO A O 1
ATOM 1136 N N . SER A 1 143 ? 22.300 -8.457 -22.157 1.00 91.56 143 SER A N 1
ATOM 1137 C CA . SER A 1 143 ? 21.868 -8.922 -20.835 1.00 91.56 143 SER A CA 1
ATOM 1138 C C . SER A 1 143 ? 21.422 -10.375 -20.903 1.00 91.56 143 SER A C 1
ATOM 1140 O O . SER A 1 143 ? 21.820 -11.175 -20.065 1.00 91.56 143 SER A O 1
ATOM 1142 N N 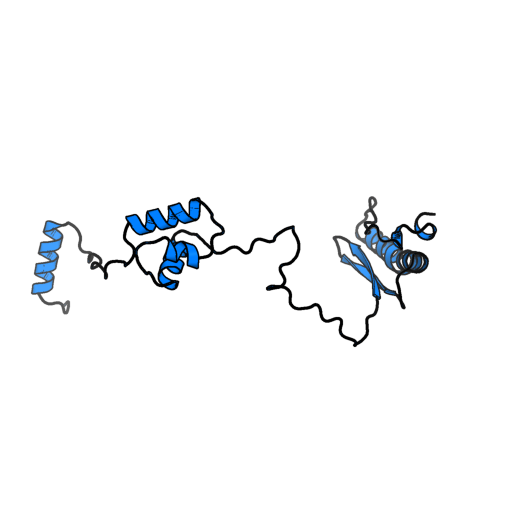. LEU A 1 144 ? 20.642 -10.727 -21.926 1.00 90.75 144 LEU A N 1
ATOM 1143 C CA . LEU A 1 144 ? 20.160 -12.079 -22.160 1.00 90.75 144 LEU A CA 1
ATOM 1144 C C . LEU A 1 144 ? 21.327 -13.062 -22.277 1.00 90.75 144 LEU A C 1
ATOM 1146 O O . LEU A 1 144 ? 21.357 -14.037 -21.536 1.00 90.75 144 LEU A O 1
ATOM 1150 N N . SER A 1 145 ? 22.318 -12.773 -23.125 1.00 89.50 145 SER A N 1
ATOM 1151 C CA . SER A 1 145 ? 23.476 -13.655 -23.308 1.00 89.50 145 SER A CA 1
ATOM 1152 C C . SER A 1 145 ? 24.298 -13.813 -22.027 1.00 89.50 145 SER A C 1
ATOM 1154 O O . SER A 1 145 ? 24.694 -14.929 -21.686 1.00 89.50 145 SER A O 1
ATOM 1156 N N . ALA A 1 146 ? 24.497 -12.729 -21.270 1.00 89.00 146 ALA A N 1
ATOM 1157 C CA . ALA A 1 146 ? 25.176 -12.778 -19.979 1.00 89.00 146 ALA A CA 1
ATOM 1158 C C . ALA A 1 146 ? 24.411 -13.635 -18.956 1.00 89.00 146 ALA A C 1
ATOM 1160 O O . ALA A 1 146 ? 25.020 -14.447 -18.259 1.00 89.00 146 ALA A O 1
ATOM 1161 N N . PHE A 1 147 ? 23.082 -13.497 -18.881 1.00 87.62 147 PHE A N 1
ATOM 1162 C CA . PHE A 1 147 ? 22.256 -14.308 -17.985 1.00 87.62 147 PHE A CA 1
ATOM 1163 C C . PHE A 1 147 ? 22.208 -15.773 -18.422 1.00 87.62 147 PHE A C 1
ATOM 1165 O O . PHE A 1 147 ? 22.376 -16.643 -17.575 1.00 87.62 147 PHE A O 1
ATOM 1172 N N . GLN A 1 148 ? 22.075 -16.061 -19.719 1.00 87.75 148 GLN A N 1
ATOM 1173 C CA . GLN A 1 148 ? 22.093 -17.428 -20.248 1.00 87.75 148 GLN A CA 1
ATOM 1174 C C . GLN A 1 148 ? 23.396 -18.158 -19.913 1.00 87.75 148 GLN A C 1
ATOM 1176 O O . GLN A 1 148 ? 23.350 -19.296 -19.456 1.00 87.75 148 GLN A O 1
ATOM 1181 N N . GLN A 1 149 ? 24.551 -17.497 -20.053 1.00 86.50 149 GLN A N 1
ATOM 1182 C CA . GLN A 1 149 ? 25.843 -18.079 -19.667 1.00 86.50 149 GLN A CA 1
ATOM 1183 C C . GLN A 1 149 ? 25.934 -18.390 -18.167 1.00 86.50 149 GLN A C 1
ATOM 1185 O O . GLN A 1 149 ? 26.611 -19.337 -17.776 1.00 86.50 149 GLN A O 1
ATOM 1190 N N . GLN A 1 150 ? 25.265 -17.605 -17.320 1.00 84.75 150 GLN A N 1
ATOM 1191 C CA . GLN A 1 150 ? 25.286 -17.796 -15.868 1.00 84.75 150 GLN A CA 1
ATOM 1192 C C . GLN A 1 150 ? 24.292 -18.856 -15.385 1.00 84.75 150 GLN A C 1
ATOM 1194 O O . GLN A 1 150 ? 24.569 -19.549 -14.407 1.00 84.75 150 GLN A O 1
ATOM 1199 N N . THR A 1 151 ? 23.121 -18.958 -16.017 1.00 83.44 151 THR A N 1
ATOM 1200 C CA . THR A 1 151 ? 22.008 -19.782 -15.524 1.00 83.44 151 THR A CA 1
ATOM 1201 C C . THR A 1 151 ? 21.756 -21.046 -16.341 1.00 83.44 151 THR A C 1
ATOM 1203 O O . THR A 1 151 ? 21.084 -21.942 -15.830 1.00 83.44 151 THR A O 1
ATOM 1206 N N . GLY A 1 152 ? 22.264 -21.129 -17.576 1.00 84.06 152 GLY A N 1
ATOM 1207 C CA . GLY A 1 152 ? 21.990 -22.225 -18.511 1.00 84.06 152 GLY A CA 1
ATOM 1208 C C . GLY A 1 152 ? 20.536 -22.261 -18.993 1.00 84.06 152 GLY A C 1
ATOM 1209 O O . GLY A 1 152 ? 19.961 -23.335 -19.122 1.00 84.06 152 GLY A O 1
ATOM 1210 N N . TRP A 1 153 ? 19.892 -21.100 -19.143 1.00 83.00 153 TRP A N 1
ATOM 1211 C CA . TRP A 1 153 ? 18.490 -21.020 -19.560 1.00 83.00 153 TRP A CA 1
ATOM 1212 C C . TRP A 1 153 ? 18.323 -21.055 -21.080 1.00 83.00 153 TRP A C 1
ATOM 1214 O O . TRP A 1 153 ? 18.779 -20.147 -21.777 1.00 83.00 153 TRP A O 1
ATOM 1224 N N . ASP A 1 154 ? 17.561 -22.040 -21.552 1.00 77.75 154 ASP A N 1
ATOM 1225 C CA . ASP A 1 154 ? 17.319 -22.253 -22.983 1.00 77.75 154 ASP A CA 1
ATOM 1226 C C . ASP A 1 154 ? 15.908 -21.834 -23.434 1.00 77.75 154 ASP A C 1
ATOM 1228 O O . ASP A 1 154 ? 15.702 -21.551 -24.611 1.00 77.75 154 ASP A O 1
ATOM 1232 N N . ASP A 1 155 ? 14.946 -21.740 -22.507 1.00 81.81 155 ASP A N 1
ATOM 1233 C CA . ASP A 1 155 ? 13.555 -21.361 -22.792 1.00 81.81 155 ASP A CA 1
ATOM 1234 C C . ASP A 1 155 ? 13.221 -20.004 -22.155 1.00 81.81 155 ASP A C 1
ATOM 1236 O O . ASP A 1 155 ? 12.893 -19.901 -20.968 1.00 81.81 155 ASP A O 1
ATOM 1240 N N . LEU A 1 156 ? 13.392 -18.934 -22.936 1.00 82.12 156 LEU A N 1
ATOM 1241 C CA . LEU A 1 156 ? 13.180 -17.553 -22.506 1.00 82.12 156 LEU A CA 1
ATOM 1242 C C . LEU A 1 156 ? 12.185 -16.856 -23.425 1.00 82.12 156 LEU A C 1
ATOM 1244 O O . LEU A 1 156 ? 12.352 -16.822 -24.641 1.00 82.12 156 LEU A O 1
ATOM 1248 N N . VAL A 1 157 ? 11.174 -16.237 -22.814 1.00 88.38 157 VAL A N 1
ATOM 1249 C CA . VAL A 1 157 ? 10.140 -15.471 -23.512 1.00 88.38 157 VAL A CA 1
ATOM 1250 C C . VAL A 1 157 ? 10.329 -13.989 -23.215 1.00 88.38 157 VAL A C 1
ATOM 1252 O O . VAL A 1 157 ? 10.352 -13.574 -22.054 1.00 88.38 157 VAL A O 1
ATOM 1255 N N . LEU A 1 158 ? 10.445 -13.178 -24.267 1.00 89.44 158 LEU A N 1
ATOM 1256 C CA . LEU A 1 158 ? 10.386 -11.725 -24.146 1.00 89.44 158 LEU A CA 1
ATOM 1257 C C . LEU A 1 158 ? 8.939 -11.309 -23.852 1.00 89.44 158 LEU A C 1
ATOM 1259 O O . LEU A 1 158 ? 8.040 -11.552 -24.656 1.00 89.44 158 LEU A O 1
ATOM 1263 N N . GLN A 1 159 ? 8.719 -10.681 -22.697 1.00 91.50 159 GLN A N 1
ATOM 1264 C CA . GLN A 1 159 ? 7.421 -10.140 -22.304 1.00 91.50 159 GLN A CA 1
ATOM 1265 C C . GLN A 1 159 ? 7.461 -8.610 -22.329 1.00 91.50 159 GLN A C 1
ATOM 1267 O O . GLN A 1 159 ? 8.158 -7.989 -21.529 1.00 91.50 159 GLN A O 1
ATOM 1272 N N . GLU A 1 160 ? 6.658 -8.010 -23.204 1.00 91.38 160 GLU A N 1
ATOM 1273 C CA . GLU A 1 160 ? 6.494 -6.560 -23.341 1.00 91.38 160 GLU A CA 1
ATOM 1274 C C . GLU A 1 160 ? 5.003 -6.196 -23.392 1.00 91.38 160 GLU A C 1
ATOM 1276 O O . GLU A 1 160 ? 4.145 -7.054 -23.615 1.00 91.38 160 GLU A O 1
ATOM 1281 N N . ASP A 1 161 ? 4.667 -4.928 -23.144 1.00 89.88 161 ASP A N 1
ATOM 1282 C CA . ASP A 1 161 ? 3.298 -4.444 -23.315 1.00 89.88 161 ASP A CA 1
ATOM 1283 C C . ASP A 1 161 ? 2.970 -4.209 -24.802 1.00 89.88 161 ASP A C 1
ATOM 1285 O O . ASP A 1 161 ? 3.846 -4.109 -25.662 1.00 89.88 161 ASP A O 1
ATOM 1289 N N . ASN A 1 162 ? 1.681 -4.093 -25.124 1.00 88.88 162 ASN A N 1
ATOM 1290 C CA . ASN A 1 162 ? 1.210 -3.937 -26.504 1.00 88.88 162 ASN A CA 1
ATOM 1291 C C . ASN A 1 162 ? 1.324 -2.484 -27.019 1.00 88.88 162 ASN A C 1
ATOM 1293 O O . ASN A 1 162 ? 0.443 -1.982 -27.724 1.00 88.88 162 ASN A O 1
ATOM 1297 N N . ALA A 1 163 ? 2.362 -1.753 -26.602 1.00 88.56 163 ALA A N 1
ATOM 1298 C CA . ALA A 1 163 ? 2.559 -0.367 -26.997 1.00 88.56 163 ALA A CA 1
ATOM 1299 C C . ALA A 1 163 ? 2.812 -0.247 -28.510 1.00 88.56 163 ALA A C 1
ATOM 1301 O O . ALA A 1 163 ? 3.401 -1.122 -29.149 1.00 88.56 163 ALA A O 1
ATOM 1302 N N . LYS A 1 164 ? 2.418 0.890 -29.101 1.00 87.88 164 LYS A N 1
ATOM 1303 C CA . LYS A 1 164 ? 2.598 1.152 -30.545 1.00 87.88 164 LYS A CA 1
ATOM 1304 C C . LYS A 1 164 ? 4.058 1.064 -31.005 1.00 87.88 164 LYS A C 1
ATOM 1306 O O . LYS A 1 164 ? 4.313 0.763 -32.164 1.00 87.88 164 LYS A O 1
ATOM 1311 N N . ALA A 1 165 ? 5.012 1.359 -30.119 1.00 88.62 165 ALA A N 1
ATOM 1312 C CA . ALA A 1 165 ? 6.433 1.233 -30.430 1.00 88.62 165 ALA A CA 1
ATOM 1313 C C . ALA A 1 165 ? 6.841 -0.240 -30.606 1.00 88.62 165 ALA A C 1
ATOM 1315 O O . ALA A 1 165 ? 7.553 -0.548 -31.558 1.00 88.62 165 ALA A O 1
ATOM 1316 N N . HIS A 1 166 ? 6.338 -1.136 -29.752 1.00 87.81 166 HIS A N 1
ATOM 1317 C CA . HIS A 1 166 ? 6.677 -2.565 -29.749 1.00 87.81 166 HIS A CA 1
ATOM 1318 C C . HIS A 1 166 ? 5.961 -3.331 -30.869 1.00 87.81 166 HIS A C 1
ATOM 1320 O O . HIS A 1 166 ? 6.500 -4.275 -31.425 1.00 87.81 166 HIS A O 1
ATOM 1326 N N . THR A 1 167 ? 4.771 -2.876 -31.267 1.00 87.38 167 THR A N 1
ATOM 1327 C CA . THR A 1 167 ? 3.979 -3.472 -32.362 1.00 87.38 167 THR A CA 1
ATOM 1328 C C . THR A 1 167 ? 4.258 -2.882 -33.740 1.00 87.38 167 THR A C 1
ATOM 1330 O O . THR A 1 167 ? 3.571 -3.196 -34.710 1.00 87.38 167 THR A O 1
ATOM 1333 N N . SER A 1 168 ? 5.234 -1.982 -33.852 1.00 87.12 168 SER A N 1
ATOM 1334 C CA . SER A 1 168 ? 5.538 -1.353 -35.133 1.00 87.12 168 SER A CA 1
ATOM 1335 C C . SER A 1 168 ? 6.112 -2.369 -36.129 1.00 87.12 168 SER A C 1
ATOM 1337 O O . SER A 1 168 ? 6.865 -3.262 -35.750 1.00 87.12 168 SER A O 1
ATOM 1339 N N . ASN A 1 169 ? 5.848 -2.181 -37.426 1.00 86.69 169 ASN A N 1
ATOM 1340 C CA . ASN A 1 169 ? 6.385 -3.053 -38.483 1.00 86.69 169 ASN A CA 1
ATOM 1341 C C . ASN A 1 169 ? 7.919 -3.146 -38.487 1.00 86.69 169 ASN A C 1
ATOM 1343 O O . ASN A 1 169 ? 8.466 -4.051 -39.095 1.00 86.69 169 ASN A O 1
ATOM 1347 N N . VAL A 1 170 ? 8.618 -2.197 -37.863 1.00 87.94 170 VAL A N 1
ATOM 1348 C CA . VAL A 1 170 ? 10.085 -2.209 -37.760 1.00 87.94 170 VAL A CA 1
ATOM 1349 C C . VAL A 1 170 ? 10.572 -3.182 -36.680 1.00 87.94 170 VAL A C 1
ATOM 1351 O O . VAL A 1 170 ? 11.720 -3.589 -36.724 1.00 87.94 170 VAL A O 1
ATOM 1354 N N . VAL A 1 171 ? 9.722 -3.515 -35.705 1.00 82.44 171 VAL A N 1
ATOM 1355 C CA . VAL A 1 171 ? 10.035 -4.442 -34.605 1.00 82.44 171 VAL A CA 1
ATOM 1356 C C . VAL A 1 171 ? 9.567 -5.863 -34.927 1.00 82.44 171 VAL A C 1
ATOM 1358 O O . VAL A 1 171 ? 10.187 -6.821 -34.488 1.00 82.44 171 VAL A O 1
ATOM 1361 N N . VAL A 1 172 ? 8.462 -5.999 -35.670 1.00 76.56 172 VAL A N 1
ATOM 1362 C CA . VAL A 1 172 ? 7.836 -7.301 -35.970 1.00 76.56 172 VAL A CA 1
ATOM 1363 C C . VAL A 1 172 ? 8.415 -7.975 -37.229 1.00 76.56 172 VAL A C 1
ATOM 1365 O O . VAL A 1 172 ? 8.249 -9.183 -37.380 1.00 76.56 172 VAL A O 1
ATOM 1368 N N . ASN A 1 173 ? 9.074 -7.223 -38.124 1.00 52.78 173 ASN A N 1
ATOM 1369 C CA . ASN A 1 173 ? 9.791 -7.772 -39.292 1.00 52.78 173 ASN A CA 1
ATOM 1370 C C . ASN A 1 173 ? 11.240 -8.104 -38.950 1.00 52.78 173 ASN A C 1
ATOM 1372 O O . ASN A 1 173 ? 11.734 -9.118 -39.486 1.00 52.78 173 ASN A O 1
#

pLDDT: mean 83.45, std 10.39, range [48.44, 93.62]